Protein AF-A0A397C2B6-F1 (afdb_monomer_lite)

Structure (mmCIF, N/CA/C/O backbone):
data_AF-A0A397C2B6-F1
#
_entry.id   AF-A0A397C2B6-F1
#
loop_
_atom_site.group_PDB
_atom_site.id
_atom_site.type_symbol
_atom_site.label_atom_id
_atom_site.label_alt_id
_atom_site.label_comp_id
_atom_site.label_asym_id
_atom_site.label_entity_id
_atom_site.label_seq_id
_atom_site.pdbx_PDB_ins_code
_atom_site.Cartn_x
_atom_site.Cartn_y
_atom_site.Cartn_z
_atom_site.occupancy
_atom_site.B_iso_or_equiv
_atom_site.auth_seq_id
_atom_site.auth_comp_id
_atom_site.auth_asym_id
_atom_site.auth_atom_id
_atom_site.pdbx_PDB_model_num
ATOM 1 N N . MET A 1 1 ? -4.347 -9.755 31.801 1.00 43.16 1 MET A N 1
ATOM 2 C CA . MET A 1 1 ? -4.028 -8.555 30.999 1.00 43.16 1 MET A CA 1
ATOM 3 C C . MET A 1 1 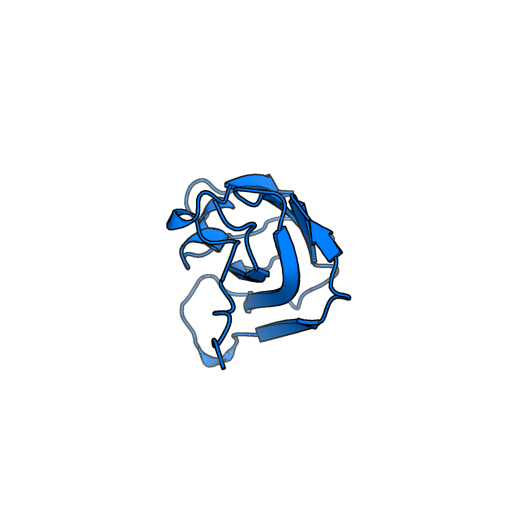? -4.106 -8.987 29.543 1.00 43.16 1 MET A C 1
ATOM 5 O O . MET A 1 1 ? -3.266 -9.763 29.107 1.00 43.16 1 MET A O 1
ATOM 9 N N . GLU A 1 2 ? -5.191 -8.651 28.852 1.00 45.06 2 GLU A N 1
ATOM 10 C CA . GLU A 1 2 ? -5.467 -9.168 27.508 1.00 45.06 2 GLU A CA 1
ATOM 11 C C . GLU A 1 2 ? -4.557 -8.478 26.487 1.00 45.06 2 GLU A C 1
ATOM 13 O O . GLU A 1 2 ? -4.577 -7.253 26.348 1.00 45.06 2 GLU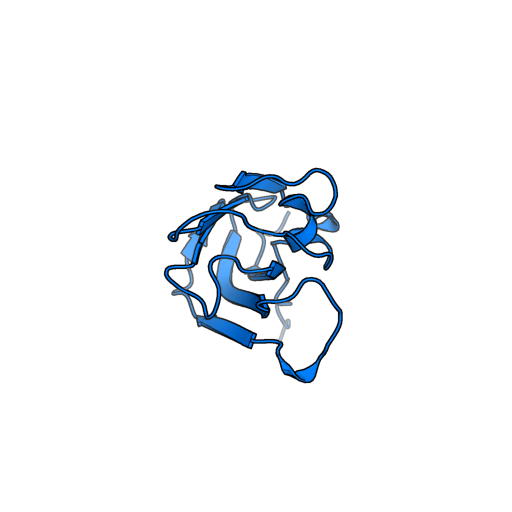 A O 1
ATOM 18 N N . ARG A 1 3 ? -3.696 -9.251 25.816 1.00 52.25 3 ARG A N 1
ATOM 19 C CA . ARG A 1 3 ? -2.851 -8.739 24.734 1.00 52.25 3 ARG A CA 1
ATOM 20 C C . ARG A 1 3 ? -3.755 -8.480 23.536 1.00 52.25 3 ARG A C 1
ATOM 22 O O . ARG A 1 3 ? -4.139 -9.418 22.850 1.00 52.25 3 ARG A O 1
ATOM 29 N N . THR A 1 4 ? -4.108 -7.221 23.282 1.00 58.06 4 THR A N 1
ATOM 30 C CA . THR A 1 4 ? -4.772 -6.877 22.022 1.00 58.06 4 THR A CA 1
ATOM 31 C C . THR A 1 4 ? -3.805 -7.158 20.875 1.00 58.06 4 THR A C 1
ATOM 33 O O . THR A 1 4 ? -2.755 -6.518 20.800 1.00 58.06 4 THR A O 1
ATOM 36 N N . LEU A 1 5 ? -4.141 -8.118 20.014 1.00 68.88 5 LEU A N 1
ATOM 37 C CA . LEU A 1 5 ? -3.344 -8.456 18.838 1.00 68.88 5 LEU A CA 1
ATOM 38 C C . LEU A 1 5 ? -3.385 -7.283 17.849 1.00 68.88 5 LEU A C 1
ATOM 40 O O . LEU A 1 5 ? -4.453 -6.753 17.552 1.00 68.88 5 LEU A O 1
ATOM 44 N N . VAL A 1 6 ? -2.211 -6.849 17.395 1.00 79.94 6 VAL A N 1
ATOM 45 C CA . VAL A 1 6 ? -2.071 -5.923 16.267 1.00 79.94 6 VAL A CA 1
ATOM 46 C C . VAL A 1 6 ? -2.174 -6.760 14.998 1.00 79.94 6 VAL A C 1
ATOM 48 O O . VAL A 1 6 ? -1.482 -7.771 14.886 1.00 79.94 6 VAL A O 1
ATOM 51 N N . MET A 1 7 ? -3.057 -6.360 14.088 1.00 91.44 7 MET A N 1
ATOM 52 C CA . MET A 1 7 ? -3.361 -7.080 12.848 1.00 91.44 7 MET A CA 1
ATOM 53 C C . MET A 1 7 ? -2.832 -6.304 11.645 1.00 91.44 7 MET A C 1
ATOM 55 O O . MET A 1 7 ? -2.741 -5.077 11.714 1.00 91.44 7 MET A O 1
ATOM 59 N N . ASP A 1 8 ? -2.517 -7.009 10.559 1.00 95.44 8 ASP A N 1
ATOM 60 C CA . ASP A 1 8 ? -2.309 -6.391 9.250 1.00 95.44 8 ASP A CA 1
ATOM 61 C C . ASP A 1 8 ? -3.653 -6.290 8.526 1.00 95.44 8 ASP A C 1
ATOM 63 O O . ASP A 1 8 ? -4.197 -7.281 8.054 1.00 95.44 8 ASP A O 1
ATOM 67 N N . LEU A 1 9 ? -4.202 -5.083 8.489 1.00 96.19 9 LEU A N 1
ATOM 68 C CA . LEU A 1 9 ? -5.542 -4.791 7.990 1.00 96.19 9 LEU A CA 1
ATOM 69 C C . LEU A 1 9 ? -5.596 -4.651 6.464 1.00 96.19 9 LEU A C 1
ATOM 71 O O . LEU A 1 9 ? -6.685 -4.497 5.917 1.00 96.19 9 LEU A O 1
ATOM 75 N N . ALA A 1 10 ? -4.441 -4.648 5.790 1.00 97.19 10 ALA A N 1
ATOM 76 C CA . ALA A 1 10 ? -4.341 -4.512 4.339 1.00 97.19 10 ALA A CA 1
ATOM 77 C C . ALA A 1 10 ? -4.346 -5.858 3.600 1.00 97.19 10 ALA A C 1
ATOM 79 O O . ALA A 1 10 ? -4.249 -5.867 2.379 1.00 97.19 10 ALA A O 1
ATOM 80 N N . LEU A 1 11 ? -4.459 -6.982 4.312 1.00 96.44 11 LEU A N 1
ATOM 81 C CA . LEU A 1 11 ? -4.512 -8.296 3.683 1.00 96.44 11 LEU A CA 1
ATOM 82 C C . LEU A 1 11 ? -5.853 -8.524 2.972 1.00 96.44 11 LEU A C 1
ATOM 84 O O . LEU A 1 11 ? -6.921 -8.181 3.489 1.00 96.44 11 LEU A O 1
ATOM 88 N N . ASP A 1 12 ? -5.803 -9.171 1.813 1.00 95.50 12 ASP A N 1
ATOM 89 C CA . ASP A 1 12 ? -6.990 -9.571 1.052 1.00 95.50 12 ASP A CA 1
ATOM 90 C C . ASP A 1 12 ? -7.884 -10.545 1.844 1.00 95.50 12 ASP A C 1
ATOM 92 O O . ASP A 1 12 ? -9.108 -10.402 1.848 1.00 95.50 12 ASP A O 1
ATOM 96 N N . VAL A 1 13 ? -7.279 -11.463 2.607 1.00 94.12 13 VAL A N 1
ATOM 97 C CA . VAL A 1 13 ? -7.967 -12.408 3.503 1.00 94.12 13 VAL A CA 1
ATOM 98 C C . VAL A 1 13 ? -8.727 -11.717 4.636 1.00 94.12 13 VAL A C 1
ATOM 100 O O . VAL A 1 13 ? -9.706 -12.270 5.138 1.00 94.12 13 VAL A O 1
ATOM 103 N N . GLU A 1 14 ? -8.325 -10.500 5.013 1.00 93.88 14 GLU A N 1
ATOM 104 C CA . GLU A 1 14 ? -9.062 -9.671 5.975 1.00 93.88 14 GLU A CA 1
ATOM 105 C C . GLU A 1 14 ? -10.211 -8.899 5.306 1.00 93.88 14 GLU A C 1
ATOM 107 O O . GLU A 1 14 ? -11.059 -8.336 5.997 1.00 93.88 14 GLU A O 1
ATOM 112 N N . GLY A 1 15 ? -10.279 -8.904 3.970 1.00 95.56 15 GLY A N 1
ATOM 113 C CA . GLY A 1 15 ? -11.286 -8.224 3.156 1.00 95.56 15 GLY A CA 1
ATOM 114 C C . GLY A 1 15 ? -10.839 -6.869 2.600 1.00 95.56 15 GLY A C 1
ATOM 115 O O . GLY A 1 15 ? -11.690 -6.099 2.144 1.00 95.56 15 GLY A O 1
ATOM 116 N N . ALA A 1 16 ? -9.542 -6.550 2.656 1.00 97.62 16 ALA A N 1
ATOM 117 C CA . ALA A 1 16 ? -9.002 -5.334 2.057 1.00 97.62 16 ALA A CA 1
ATOM 118 C C . ALA A 1 16 ? -9.020 -5.394 0.522 1.00 97.62 16 ALA A C 1
ATOM 120 O O . ALA A 1 16 ? -8.972 -6.466 -0.078 1.00 97.62 16 ALA A O 1
ATOM 121 N N . GLN A 1 17 ? -9.098 -4.230 -0.126 1.00 98.12 17 GLN A N 1
ATOM 122 C CA . GLN A 1 17 ? -9.179 -4.119 -1.586 1.00 98.12 17 GLN A CA 1
ATOM 123 C C . GLN A 1 17 ? -8.395 -2.911 -2.092 1.00 98.12 17 GLN A C 1
ATOM 125 O O . GLN A 1 17 ? -8.397 -1.851 -1.467 1.00 98.12 17 GLN A O 1
ATOM 130 N N . VAL A 1 18 ? -7.780 -3.024 -3.270 1.00 98.19 18 VAL A N 1
ATOM 131 C CA . VAL A 1 18 ? -7.242 -1.854 -3.975 1.00 98.19 18 VAL A CA 1
ATOM 132 C C . VAL A 1 18 ? -8.364 -1.205 -4.776 1.00 98.19 18 VAL A C 1
ATOM 134 O O . VAL A 1 18 ? -8.942 -1.828 -5.661 1.00 98.19 18 VAL A O 1
ATOM 137 N N . THR A 1 19 ? -8.668 0.055 -4.470 1.00 97.88 19 THR A N 1
ATOM 138 C CA . THR A 1 19 ? -9.773 0.801 -5.108 1.00 97.88 19 THR A CA 1
ATOM 139 C C . THR A 1 19 ? -9.303 1.762 -6.190 1.00 97.88 19 THR A C 1
ATOM 141 O O . THR A 1 19 ? -10.078 2.143 -7.063 1.00 97.88 19 THR A O 1
ATOM 144 N N . SER A 1 20 ? -8.032 2.160 -6.149 1.00 97.38 20 SER A N 1
ATOM 145 C CA . SER A 1 20 ? -7.418 3.028 -7.146 1.00 97.38 20 SER A CA 1
ATOM 146 C C . SER A 1 20 ? -5.913 2.811 -7.161 1.00 97.38 20 SER A C 1
ATOM 148 O O . SER A 1 20 ? -5.298 2.659 -6.106 1.00 97.38 20 SER A O 1
ATOM 150 N N . ALA A 1 21 ? -5.317 2.870 -8.347 1.00 97.06 21 ALA A N 1
ATOM 151 C CA . ALA A 1 21 ? -3.877 2.913 -8.544 1.00 97.06 21 ALA A CA 1
ATOM 152 C C . ALA A 1 21 ? -3.559 3.752 -9.787 1.00 97.06 21 ALA A C 1
ATOM 154 O O . ALA A 1 21 ? -4.341 3.775 -10.737 1.00 97.06 21 ALA A O 1
ATOM 155 N N . THR A 1 22 ? -2.420 4.437 -9.795 1.00 95.12 22 THR A N 1
ATOM 156 C CA . THR A 1 22 ? -1.970 5.255 -10.938 1.00 95.12 22 THR A CA 1
ATOM 157 C C . THR A 1 22 ? -1.446 4.430 -12.112 1.00 95.12 22 THR A C 1
ATOM 159 O O . THR A 1 22 ? -1.266 4.967 -13.201 1.00 95.12 22 THR A O 1
ATOM 162 N N . SER A 1 23 ? -1.217 3.132 -11.905 1.00 93.19 23 SER A N 1
ATOM 163 C CA . SER A 1 23 ? -0.685 2.203 -12.899 1.00 93.19 23 SER A CA 1
ATOM 164 C C . SER A 1 23 ? -1.379 0.849 -12.798 1.00 93.19 23 SER A C 1
ATOM 166 O O . SER A 1 23 ? -1.715 0.407 -11.699 1.00 93.19 23 SER A O 1
ATOM 168 N N . PHE A 1 24 ? -1.541 0.167 -13.931 1.00 93.69 24 PHE A N 1
ATOM 169 C CA . PHE A 1 24 ? -2.108 -1.175 -14.005 1.00 93.69 24 PHE A CA 1
ATOM 170 C C . PHE A 1 24 ? -1.395 -1.998 -15.086 1.00 93.69 24 PHE A C 1
ATOM 172 O O . PHE A 1 24 ? -1.557 -1.736 -16.277 1.00 93.69 24 PHE A O 1
ATOM 179 N N . ASP A 1 25 ? -0.646 -3.016 -14.665 1.00 91.69 25 ASP A N 1
ATOM 180 C CA . ASP A 1 25 ? -0.139 -4.079 -15.535 1.00 91.69 25 ASP A CA 1
ATOM 181 C C . ASP A 1 25 ? -0.916 -5.370 -15.214 1.00 91.69 25 ASP A C 1
ATOM 183 O O . ASP A 1 25 ? -0.897 -5.799 -14.062 1.00 91.69 25 ASP A O 1
ATOM 187 N N . PRO A 1 26 ? -1.589 -6.025 -16.179 1.00 92.62 26 PRO A N 1
ATOM 188 C CA . PRO A 1 26 ? -2.302 -7.282 -15.933 1.00 92.62 26 PRO A CA 1
ATOM 189 C C . PRO A 1 26 ? -1.436 -8.426 -15.379 1.00 92.62 26 PRO A C 1
ATOM 191 O O . PRO A 1 26 ? -1.977 -9.342 -14.764 1.00 92.62 26 PRO A O 1
ATOM 194 N N . LYS A 1 27 ? -0.117 -8.414 -15.616 1.00 92.25 27 LYS A N 1
ATOM 195 C CA . LYS A 1 27 ? 0.827 -9.414 -15.083 1.00 92.25 27 LYS A CA 1
ATOM 196 C C . LYS A 1 27 ? 1.267 -9.099 -13.655 1.00 92.25 27 LYS A C 1
ATOM 198 O O . LYS A 1 27 ? 1.578 -10.017 -12.905 1.00 92.25 27 LYS A O 1
ATOM 203 N N . PHE A 1 28 ? 1.288 -7.817 -13.299 1.00 93.50 28 PHE A N 1
ATOM 204 C CA . PHE A 1 28 ? 1.711 -7.310 -11.994 1.00 93.50 28 PHE A CA 1
ATOM 205 C C . PHE A 1 28 ? 0.685 -6.294 -11.463 1.00 93.50 28 PHE A C 1
ATOM 207 O O . PHE A 1 28 ? 1.017 -5.112 -11.319 1.00 93.50 28 PHE A O 1
ATOM 214 N N . PRO A 1 29 ? -0.584 -6.698 -11.249 1.00 96.00 29 PRO A N 1
ATOM 215 C CA . PRO A 1 29 ? -1.661 -5.761 -10.955 1.00 96.00 29 PRO A CA 1
ATOM 216 C C . PRO A 1 29 ? -1.532 -5.149 -9.551 1.00 96.00 29 PRO A C 1
ATOM 218 O O . PRO A 1 29 ? -0.931 -5.749 -8.664 1.00 96.00 29 PRO A O 1
ATOM 221 N N . PRO A 1 30 ? -2.153 -3.982 -9.299 1.00 97.00 30 PRO A N 1
ATOM 222 C CA . PRO A 1 30 ? -2.123 -3.319 -7.994 1.00 97.00 30 PRO A CA 1
ATOM 223 C C . PRO A 1 30 ? -2.577 -4.181 -6.817 1.00 97.00 30 PRO A C 1
ATOM 225 O O . PRO A 1 30 ? -2.062 -4.015 -5.718 1.00 97.00 30 PRO A O 1
ATOM 228 N N . SER A 1 31 ? -3.524 -5.100 -7.031 1.00 97.00 31 SER A N 1
ATOM 229 C CA . SER A 1 31 ? -4.045 -5.996 -5.988 1.00 97.00 31 SER A CA 1
ATOM 230 C C . SER A 1 31 ? -2.972 -6.873 -5.343 1.00 97.00 31 SER A C 1
ATOM 232 O O . SER A 1 31 ? -3.145 -7.271 -4.198 1.00 97.00 31 SER A O 1
ATOM 234 N N . ASN A 1 32 ? -1.857 -7.109 -6.036 1.00 96.31 32 ASN A N 1
ATOM 235 C CA . ASN A 1 32 ? -0.749 -7.934 -5.559 1.00 96.31 32 ASN A CA 1
ATOM 236 C C . ASN A 1 32 ? -0.105 -7.409 -4.260 1.00 96.31 32 ASN A C 1
ATOM 238 O O . ASN A 1 32 ? 0.483 -8.164 -3.491 1.00 96.31 32 ASN A O 1
ATOM 242 N N . VAL A 1 33 ? -0.240 -6.111 -3.960 1.00 96.50 33 VAL A N 1
ATOM 243 C CA . VAL A 1 33 ? 0.318 -5.544 -2.720 1.00 96.50 33 VAL A CA 1
ATOM 244 C C . VAL A 1 33 ? -0.360 -6.070 -1.445 1.00 96.50 33 VAL A C 1
ATOM 246 O O . VAL A 1 33 ? 0.172 -5.831 -0.357 1.00 96.50 33 VAL A O 1
ATOM 249 N N . LEU A 1 34 ? -1.534 -6.707 -1.569 1.00 96.81 34 LEU A N 1
ATOM 250 C CA . LEU A 1 34 ? -2.363 -7.182 -0.453 1.00 96.81 34 LEU A CA 1
ATOM 251 C C . LEU A 1 34 ? -1.987 -8.601 0.006 1.00 96.81 34 LEU A C 1
ATOM 253 O O . LEU A 1 34 ? -2.207 -8.940 1.165 1.00 96.81 34 LEU A O 1
ATOM 257 N N . ASP A 1 35 ? -1.420 -9.422 -0.876 1.00 88.75 35 ASP A N 1
ATOM 258 C CA . ASP A 1 35 ? -1.143 -10.849 -0.653 1.00 88.75 35 ASP A CA 1
ATOM 259 C C . ASP A 1 35 ? 0.347 -11.214 -0.809 1.00 88.75 35 ASP A C 1
ATOM 261 O O . ASP A 1 35 ? 0.739 -12.362 -0.598 1.00 88.75 35 ASP A O 1
ATOM 265 N N . GLY A 1 36 ? 1.203 -10.220 -1.075 1.00 76.81 36 GLY A N 1
ATOM 266 C CA . GLY A 1 36 ? 2.661 -10.368 -1.095 1.00 76.81 36 GLY A CA 1
ATOM 267 C C . GLY A 1 36 ? 3.254 -10.661 -2.472 1.00 76.81 36 GLY A C 1
ATOM 268 O O . GLY A 1 36 ? 4.425 -11.031 -2.549 1.00 76.81 36 GLY A O 1
ATOM 269 N N . TYR A 1 37 ? 2.478 -10.493 -3.546 1.00 87.75 37 TYR A N 1
ATOM 270 C CA . TYR A 1 37 ? 3.001 -10.471 -4.910 1.00 87.75 37 TYR A CA 1
ATOM 271 C C . TYR A 1 37 ? 3.389 -9.043 -5.334 1.00 87.75 37 TYR A C 1
ATOM 273 O O . TYR A 1 37 ? 3.137 -8.047 -4.660 1.00 87.75 37 TYR A O 1
ATOM 281 N N . VAL A 1 38 ? 3.985 -8.908 -6.518 1.00 91.69 38 VAL A N 1
ATOM 282 C CA . VAL A 1 38 ? 4.493 -7.618 -7.000 1.00 91.69 38 VAL A CA 1
ATOM 283 C C . VAL A 1 38 ? 3.437 -6.828 -7.774 1.00 91.69 38 VAL A C 1
ATOM 285 O O . VAL A 1 38 ? 2.932 -7.306 -8.788 1.00 91.69 38 VAL A O 1
ATOM 288 N N . TRP A 1 39 ? 3.175 -5.584 -7.366 1.00 94.38 39 TRP A N 1
ATOM 289 C CA . TRP A 1 39 ? 2.620 -4.545 -8.241 1.00 94.38 39 TRP A CA 1
ATOM 290 C C . TRP A 1 39 ? 3.758 -3.795 -8.936 1.00 94.38 39 TRP A C 1
ATOM 292 O O . TRP A 1 39 ? 4.642 -3.254 -8.268 1.00 94.38 39 TRP A O 1
ATOM 302 N N . ALA A 1 40 ? 3.728 -3.717 -10.267 1.00 93.31 40 ALA A N 1
ATOM 303 C CA . ALA A 1 40 ? 4.663 -2.899 -11.036 1.00 93.31 40 ALA A CA 1
ATOM 304 C C . ALA A 1 40 ? 4.010 -1.575 -11.457 1.00 93.31 40 ALA A C 1
ATOM 306 O O . ALA A 1 40 ? 2.945 -1.537 -12.084 1.00 93.31 40 ALA A O 1
ATOM 307 N N . THR A 1 41 ? 4.662 -0.467 -11.116 1.00 91.88 41 THR A N 1
ATOM 308 C CA . THR A 1 41 ? 4.265 0.857 -11.608 1.00 91.88 41 THR A CA 1
ATOM 309 C C . THR A 1 41 ? 4.831 1.109 -13.007 1.00 91.88 41 THR A C 1
ATOM 311 O O . THR A 1 41 ? 5.821 0.500 -13.409 1.00 91.88 41 THR A O 1
ATOM 314 N N . CYS A 1 42 ? 4.226 2.032 -13.750 1.00 84.06 42 CYS A N 1
ATOM 315 C CA . CYS A 1 42 ? 4.804 2.596 -14.964 1.00 84.06 42 CYS A CA 1
ATOM 316 C C . CYS A 1 42 ? 4.583 4.116 -15.005 1.00 84.06 42 CYS A C 1
ATOM 318 O O . CYS A 1 42 ? 3.534 4.607 -14.578 1.00 84.06 42 CYS A O 1
ATOM 320 N N . GLY A 1 43 ? 5.543 4.856 -15.566 1.00 74.25 43 GLY A N 1
ATOM 321 C CA . GLY A 1 43 ? 5.443 6.302 -15.786 1.00 74.25 43 GLY A CA 1
ATOM 322 C C . GLY A 1 43 ? 6.036 7.169 -14.669 1.00 74.25 43 GLY A C 1
ATOM 323 O O . GLY A 1 43 ? 6.511 6.679 -13.653 1.00 74.25 43 GLY A O 1
ATOM 324 N N . LEU A 1 44 ? 5.997 8.490 -14.865 1.00 81.88 44 LEU A N 1
ATOM 325 C CA . LEU A 1 44 ? 6.614 9.475 -13.969 1.00 81.88 44 LEU A CA 1
ATOM 326 C C . LEU A 1 44 ? 5.928 9.540 -12.592 1.00 81.88 44 LEU A C 1
ATOM 328 O O . LEU A 1 44 ? 4.717 9.367 -12.479 1.00 81.88 44 LEU A O 1
ATOM 332 N N . TYR A 1 45 ? 6.703 9.845 -11.549 1.00 91.06 45 TYR A N 1
ATOM 333 C CA . TYR A 1 45 ? 6.188 10.117 -10.204 1.00 91.06 45 TYR A CA 1
ATOM 334 C C . TYR A 1 45 ? 5.314 11.390 -10.162 1.00 91.06 45 TYR A C 1
ATOM 336 O O . TYR A 1 45 ? 5.546 12.317 -10.943 1.00 91.06 45 TYR A O 1
ATOM 344 N N . PRO A 1 46 ? 4.358 11.495 -9.217 1.00 94.44 46 PRO A N 1
ATOM 345 C CA . PRO A 1 46 ? 4.070 10.545 -8.141 1.00 94.44 46 PRO A CA 1
ATOM 346 C C . PRO A 1 46 ? 3.249 9.333 -8.594 1.00 94.44 46 PRO A C 1
ATOM 348 O O . PRO A 1 46 ? 2.337 9.456 -9.405 1.00 94.44 46 PRO A O 1
ATOM 351 N N . GLN A 1 47 ? 3.532 8.178 -7.992 1.00 94.00 47 GLN A N 1
ATOM 352 C CA . GLN A 1 47 ? 2.699 6.979 -8.114 1.00 94.00 47 GLN A CA 1
ATOM 353 C C . GLN A 1 47 ? 1.839 6.842 -6.853 1.00 94.00 47 GLN A C 1
ATOM 355 O O . GLN A 1 47 ? 2.343 6.996 -5.738 1.00 94.00 47 GLN A O 1
ATOM 360 N N . GLU A 1 48 ? 0.541 6.587 -7.008 1.00 96.12 48 GLU A N 1
ATOM 361 C CA . GLU A 1 48 ? -0.415 6.493 -5.899 1.00 96.12 48 GLU A CA 1
ATOM 362 C C . GLU A 1 48 ? -1.190 5.177 -5.942 1.00 96.12 48 GLU A C 1
ATOM 364 O O . GLU A 1 48 ? -1.558 4.689 -7.011 1.00 96.12 48 GLU A O 1
ATOM 369 N N . ILE A 1 49 ? -1.487 4.640 -4.761 1.00 97.56 49 ILE A N 1
ATOM 370 C CA . ILE A 1 49 ? -2.374 3.492 -4.566 1.00 97.56 49 ILE A CA 1
ATOM 371 C C . ILE A 1 49 ? -3.253 3.719 -3.339 1.00 97.56 49 ILE A C 1
ATOM 373 O O . ILE A 1 49 ? -2.795 4.242 -2.319 1.00 97.56 49 ILE A O 1
ATOM 377 N N . ILE A 1 50 ? -4.529 3.353 -3.450 1.00 98.44 50 ILE A N 1
ATOM 378 C CA . ILE A 1 50 ? -5.516 3.457 -2.375 1.00 98.44 50 ILE A CA 1
ATOM 379 C C . ILE A 1 50 ? -5.966 2.052 -1.985 1.00 98.44 50 ILE A C 1
ATOM 381 O O . ILE A 1 50 ? -6.615 1.356 -2.770 1.00 98.44 50 ILE A O 1
ATOM 385 N N . VAL A 1 51 ? -5.655 1.674 -0.746 1.00 98.31 51 VAL A N 1
ATOM 386 C CA . VAL A 1 51 ? -6.124 0.442 -0.108 1.00 98.31 51 VAL A CA 1
ATOM 387 C C . VAL A 1 51 ? -7.344 0.774 0.743 1.00 98.31 51 VAL A C 1
ATOM 389 O O . VAL A 1 51 ? -7.263 1.577 1.672 1.00 98.31 51 VAL A O 1
ATOM 392 N N . GLN A 1 52 ? -8.478 0.163 0.424 1.00 98.44 52 GLN A N 1
ATOM 393 C CA . GLN A 1 52 ? -9.657 0.124 1.276 1.00 98.44 52 GLN A CA 1
ATOM 394 C C . GLN A 1 52 ? -9.502 -1.014 2.286 1.00 98.44 52 GLN A C 1
ATOM 396 O O . GLN A 1 52 ? -9.262 -2.155 1.898 1.00 98.44 52 GLN A O 1
ATOM 401 N N . LEU A 1 53 ? -9.672 -0.710 3.570 1.00 97.12 53 LEU A N 1
ATOM 402 C CA . LEU A 1 53 ? -9.742 -1.705 4.639 1.00 97.12 53 LEU A CA 1
ATOM 403 C C . LEU A 1 53 ? -11.151 -2.308 4.692 1.00 97.12 53 LEU A C 1
ATOM 405 O O . LEU A 1 53 ? -12.134 -1.641 4.361 1.00 97.12 53 LEU A O 1
ATOM 409 N N . ALA A 1 54 ? -11.267 -3.544 5.175 1.00 95.94 54 ALA A N 1
ATOM 410 C CA . ALA A 1 54 ? -12.557 -4.233 5.272 1.00 95.94 54 ALA A CA 1
ATOM 411 C C . ALA A 1 54 ? -13.580 -3.493 6.149 1.00 95.94 54 ALA A C 1
ATOM 413 O O . ALA A 1 54 ? -14.779 -3.489 5.871 1.00 95.94 54 ALA A O 1
ATOM 414 N N . THR A 1 55 ? -13.098 -2.841 7.207 1.00 94.44 55 THR A N 1
ATOM 415 C CA . THR A 1 55 ? -13.889 -2.001 8.109 1.00 94.44 55 THR A CA 1
ATOM 416 C C . THR A 1 55 ? -13.069 -0.800 8.554 1.00 94.44 55 THR A C 1
ATOM 418 O O . THR A 1 55 ? -11.845 -0.895 8.670 1.00 94.44 55 THR A O 1
ATOM 421 N N . THR A 1 56 ? -13.738 0.306 8.888 1.00 95.50 56 THR A N 1
ATOM 422 C CA . THR A 1 56 ? -13.103 1.442 9.570 1.00 95.50 56 THR A CA 1
ATOM 423 C C . THR A 1 56 ? -12.390 0.956 10.824 1.00 95.50 56 THR A C 1
ATOM 425 O O . THR A 1 56 ? -13.027 0.365 11.689 1.00 95.50 56 THR A O 1
ATOM 428 N N . SER A 1 57 ? -11.081 1.167 10.905 1.00 94.56 57 SER A N 1
ATOM 429 C CA . SER A 1 57 ? -10.220 0.572 11.927 1.00 94.56 57 SER A CA 1
ATOM 430 C C . SER A 1 57 ? -9.253 1.602 12.488 1.00 94.56 57 SER A C 1
ATOM 432 O O . SER A 1 57 ? -8.846 2.516 11.774 1.00 94.56 57 SER A O 1
ATOM 434 N N . VAL A 1 58 ? -8.820 1.414 13.736 1.00 94.44 58 VAL A N 1
ATOM 435 C CA . VAL A 1 58 ? -7.774 2.257 14.327 1.00 94.44 58 VAL A CA 1
ATOM 436 C C . VAL A 1 58 ? -6.425 1.784 13.799 1.00 94.44 58 VAL A C 1
ATOM 438 O O . VAL A 1 58 ? -5.961 0.703 14.176 1.00 94.44 58 VAL A O 1
ATOM 441 N N . ILE A 1 59 ? -5.772 2.583 12.963 1.00 95.25 59 ILE A N 1
ATOM 442 C CA . ILE A 1 59 ? -4.452 2.259 12.408 1.00 95.25 59 ILE A CA 1
ATOM 443 C C . ILE A 1 59 ? -3.334 2.889 13.240 1.00 95.25 59 ILE A C 1
ATOM 445 O O . ILE A 1 59 ? -3.550 3.837 13.989 1.00 95.25 59 ILE A O 1
ATOM 449 N N . SER A 1 60 ? -2.130 2.332 13.166 1.00 94.88 60 SER A N 1
ATOM 450 C CA . SER A 1 60 ? -0.982 2.806 13.957 1.00 94.88 60 SER A CA 1
ATOM 451 C C . SER A 1 60 ? 0.335 2.829 13.194 1.00 94.88 60 SER A C 1
ATOM 453 O O . SER A 1 60 ? 1.255 3.557 13.574 1.00 94.88 60 SER A O 1
ATOM 455 N N . LYS A 1 61 ? 0.446 2.053 12.114 1.00 95.75 61 LYS A N 1
ATOM 456 C CA . LYS A 1 61 ? 1.646 2.018 11.286 1.00 95.75 61 LYS A CA 1
ATOM 457 C C . LYS A 1 61 ? 1.308 1.544 9.882 1.00 95.75 61 LYS A C 1
ATOM 459 O O . LYS A 1 61 ? 0.515 0.622 9.721 1.00 95.75 61 LYS A O 1
ATOM 464 N N . VAL A 1 62 ? 1.956 2.141 8.893 1.00 96.81 62 VAL A N 1
ATOM 465 C CA . VAL A 1 62 ? 1.955 1.670 7.508 1.00 96.81 62 VAL A CA 1
ATOM 466 C C . VAL A 1 62 ? 3.374 1.241 7.156 1.00 96.81 62 VAL A C 1
ATOM 468 O O . VAL A 1 62 ? 4.333 1.929 7.516 1.00 96.81 62 VAL A O 1
ATOM 471 N N . LYS A 1 63 ? 3.522 0.093 6.493 1.00 96.50 63 LYS A N 1
ATOM 472 C CA . LYS A 1 63 ? 4.807 -0.368 5.960 1.00 96.50 63 LYS A CA 1
ATOM 473 C C . LYS A 1 63 ? 4.703 -0.667 4.479 1.00 96.50 63 LYS A C 1
ATOM 475 O O . LYS A 1 63 ? 3.699 -1.221 4.034 1.00 96.50 63 LYS A O 1
ATOM 480 N N . THR A 1 64 ? 5.759 -0.354 3.749 1.00 95.50 64 THR A N 1
ATOM 481 C CA . THR A 1 64 ? 5.880 -0.647 2.323 1.00 95.50 64 THR A CA 1
ATOM 482 C C . THR A 1 64 ? 7.173 -1.400 2.059 1.00 95.50 64 THR A C 1
ATOM 484 O O . THR A 1 64 ? 8.188 -1.158 2.710 1.00 95.50 64 THR A O 1
ATOM 487 N N . TRP A 1 65 ? 7.116 -2.323 1.104 1.00 94.25 65 TRP A N 1
ATOM 488 C CA . TRP A 1 65 ? 8.266 -3.061 0.590 1.00 94.25 65 TRP A CA 1
ATOM 489 C C . TRP A 1 65 ? 8.398 -2.734 -0.888 1.00 94.25 65 TRP A C 1
ATOM 491 O O . TRP A 1 65 ? 7.492 -3.048 -1.665 1.00 94.25 65 TRP A O 1
ATOM 501 N N . THR A 1 66 ? 9.483 -2.070 -1.272 1.00 92.25 66 THR A N 1
ATOM 502 C CA . THR A 1 66 ? 9.678 -1.572 -2.634 1.00 92.25 66 THR A CA 1
ATOM 503 C C . THR A 1 66 ? 11.041 -1.944 -3.195 1.00 92.25 66 THR A C 1
ATOM 505 O O . THR A 1 66 ? 12.031 -2.022 -2.471 1.00 92.25 66 THR A O 1
ATOM 508 N N . THR A 1 67 ? 11.097 -2.144 -4.508 1.00 90.75 67 THR A N 1
ATOM 509 C CA . THR A 1 67 ? 12.348 -2.279 -5.266 1.00 90.75 67 THR A CA 1
ATOM 510 C C . THR A 1 67 ? 12.260 -1.475 -6.562 1.00 90.75 67 THR A C 1
ATOM 512 O O . THR A 1 67 ? 11.205 -0.953 -6.927 1.00 90.75 67 THR A O 1
ATOM 515 N N . ASN A 1 68 ? 13.376 -1.371 -7.275 1.00 85.12 68 ASN A N 1
ATOM 516 C CA . ASN A 1 68 ? 13.465 -0.799 -8.619 1.00 85.12 68 ASN A CA 1
ATOM 517 C C . ASN A 1 68 ? 13.676 -1.877 -9.706 1.00 85.12 68 ASN A C 1
ATOM 519 O O . ASN A 1 68 ? 14.139 -1.557 -10.801 1.00 85.12 68 ASN A O 1
ATOM 523 N N . ASP A 1 69 ? 13.360 -3.135 -9.381 1.00 82.31 69 ASP A N 1
ATOM 524 C CA . ASP A 1 69 ? 13.455 -4.327 -10.229 1.00 82.31 69 ASP A CA 1
ATOM 525 C C . ASP A 1 69 ? 12.184 -5.182 -10.050 1.00 82.31 69 ASP A C 1
ATOM 527 O O . ASP A 1 69 ? 11.458 -5.043 -9.066 1.00 82.31 69 ASP A O 1
ATOM 531 N N . ILE A 1 70 ? 11.883 -6.040 -11.017 1.00 74.00 70 ILE A N 1
ATOM 532 C CA . ILE A 1 70 ? 10.798 -7.029 -10.966 1.00 74.00 70 ILE A CA 1
ATOM 533 C C . ILE A 1 70 ? 11.340 -8.395 -10.500 1.00 74.00 70 ILE A C 1
ATOM 535 O O . ILE A 1 70 ? 10.571 -9.230 -10.031 1.00 74.00 70 ILE A O 1
ATOM 539 N N . GLY A 1 71 ? 12.656 -8.627 -10.595 1.00 68.75 71 GLY A N 1
ATOM 540 C CA . GLY A 1 71 ? 13.301 -9.835 -10.082 1.00 68.75 71 GLY A CA 1
ATOM 541 C C . GLY A 1 71 ? 13.399 -9.881 -8.551 1.00 68.75 71 GLY A C 1
ATOM 542 O O . GLY A 1 71 ? 13.621 -8.864 -7.896 1.00 68.75 71 GLY A O 1
ATOM 543 N N . GLU A 1 72 ? 13.293 -11.084 -7.983 1.00 56.59 72 GLU A N 1
ATOM 544 C CA . GLU A 1 72 ? 13.570 -11.371 -6.568 1.00 56.59 72 GLU A CA 1
ATOM 545 C C . GLU A 1 72 ? 15.085 -11.303 -6.297 1.00 56.59 72 GLU A C 1
ATOM 547 O O . GLU A 1 72 ? 15.770 -12.315 -6.178 1.00 56.59 72 GLU A O 1
ATOM 552 N N . ASN A 1 73 ? 15.645 -10.095 -6.253 1.00 59.72 73 ASN A N 1
ATOM 553 C CA . ASN A 1 73 ? 16.992 -9.868 -5.736 1.00 59.72 73 ASN A CA 1
ATOM 554 C C . ASN A 1 73 ? 16.883 -9.163 -4.380 1.00 59.72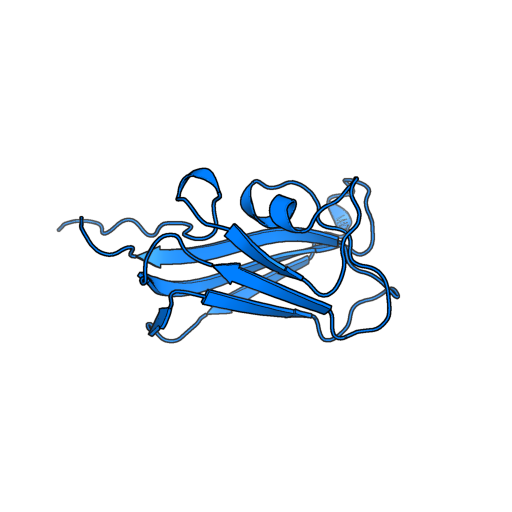 73 ASN A C 1
ATOM 556 O O . ASN A 1 73 ? 16.793 -7.935 -4.316 1.00 59.72 73 ASN A O 1
ATOM 560 N N . ASP A 1 74 ? 16.9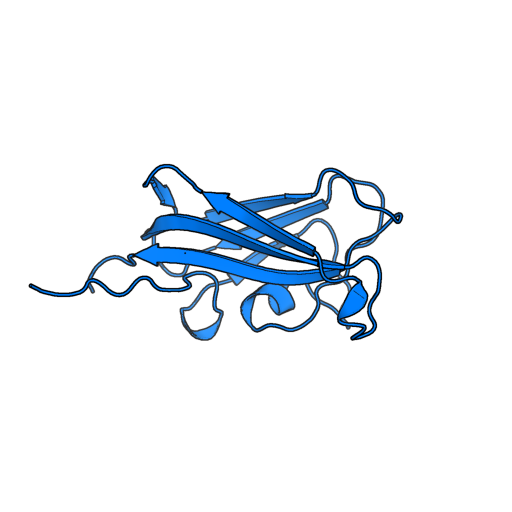35 -9.946 -3.297 1.00 60.41 74 ASP A N 1
ATOM 561 C CA . ASP A 1 74 ? 16.807 -9.490 -1.899 1.00 60.41 74 ASP A CA 1
ATOM 562 C C . ASP A 1 74 ? 17.705 -8.289 -1.540 1.00 60.41 74 ASP A C 1
ATOM 564 O O . ASP A 1 74 ? 17.385 -7.511 -0.643 1.00 60.41 74 ASP A O 1
ATOM 568 N N . GLY A 1 75 ? 18.822 -8.098 -2.252 1.00 64.00 75 GLY A N 1
ATOM 569 C CA . GLY A 1 75 ? 19.792 -7.032 -1.987 1.00 64.00 75 GLY A CA 1
ATOM 570 C C . GLY A 1 75 ? 19.283 -5.597 -2.180 1.00 64.00 75 GLY A C 1
ATOM 571 O O . GLY A 1 75 ? 19.892 -4.684 -1.627 1.00 64.00 75 GLY A O 1
ATOM 572 N N . ASN A 1 76 ? 18.185 -5.384 -2.918 1.00 77.62 76 ASN A N 1
ATOM 573 C CA . ASN A 1 76 ? 17.666 -4.043 -3.239 1.00 77.62 76 ASN A CA 1
ATOM 574 C C . ASN A 1 76 ? 16.321 -3.709 -2.565 1.00 77.62 76 ASN A C 1
ATOM 576 O O . ASN A 1 76 ? 15.727 -2.674 -2.874 1.00 77.62 76 ASN A O 1
ATOM 580 N N . LEU A 1 77 ? 15.819 -4.567 -1.670 1.00 87.75 77 LEU A N 1
ATOM 581 C CA . LEU A 1 77 ? 14.525 -4.372 -1.013 1.00 87.75 77 LEU A CA 1
ATOM 582 C C . LEU A 1 77 ? 14.574 -3.221 -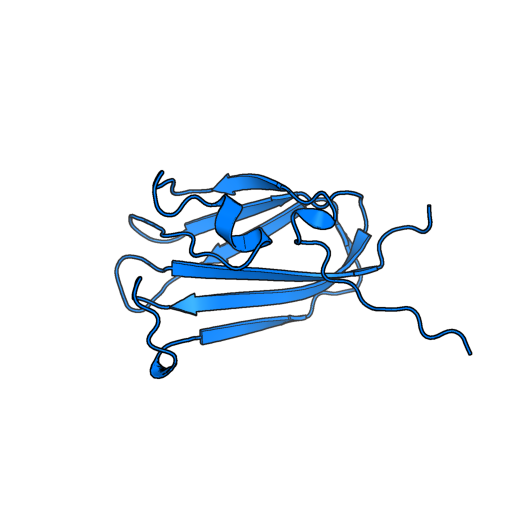0.004 1.00 87.75 77 LEU A C 1
ATOM 584 O O . LEU A 1 77 ? 15.194 -3.318 1.056 1.00 87.75 77 LEU A O 1
ATOM 588 N N . GLN A 1 78 ? 13.866 -2.137 -0.310 1.00 90.81 78 GLN A N 1
ATOM 589 C CA . GLN A 1 78 ? 13.653 -1.032 0.612 1.00 90.81 78 GLN A CA 1
ATOM 590 C C . GLN A 1 78 ? 12.382 -1.280 1.426 1.00 90.81 78 GLN A C 1
ATOM 592 O O . GLN A 1 78 ? 11.305 -1.498 0.875 1.00 90.81 78 GLN A O 1
ATOM 597 N N . ILE A 1 79 ? 12.505 -1.208 2.753 1.00 93.19 79 ILE A N 1
ATOM 598 C CA . ILE A 1 79 ? 11.367 -1.264 3.673 1.00 93.19 79 ILE A CA 1
ATOM 599 C C . ILE A 1 79 ? 11.212 0.103 4.318 1.00 93.19 79 ILE A C 1
ATOM 601 O O . ILE A 1 79 ? 12.088 0.537 5.069 1.00 93.19 79 ILE A O 1
ATOM 605 N N . GLU A 1 80 ? 10.089 0.764 4.068 1.00 94.31 80 GLU A N 1
ATOM 606 C CA . GLU A 1 80 ? 9.754 2.014 4.740 1.00 94.31 80 GLU A CA 1
ATOM 607 C C . GLU A 1 80 ? 8.638 1.781 5.754 1.00 94.31 80 GLU A C 1
ATOM 609 O O . GLU A 1 80 ? 7.697 1.025 5.524 1.00 94.31 80 GLU A O 1
ATOM 614 N N . THR A 1 81 ? 8.769 2.400 6.924 1.00 96.31 81 THR A N 1
ATOM 615 C CA . THR A 1 81 ? 7.786 2.314 8.002 1.00 96.31 81 THR A CA 1
ATOM 616 C C . THR A 1 81 ? 7.401 3.713 8.437 1.00 96.31 81 THR A C 1
ATOM 618 O O . THR A 1 81 ? 8.246 4.482 8.891 1.00 96.31 81 THR A O 1
ATOM 621 N N . GLN A 1 82 ? 6.111 4.010 8.370 1.00 94.50 82 GLN A N 1
ATOM 622 C CA . GLN A 1 82 ? 5.545 5.282 8.793 1.00 94.50 82 GLN A CA 1
ATOM 623 C C . GLN A 1 82 ? 4.604 5.016 9.965 1.00 94.50 82 GLN A C 1
ATOM 625 O O . GLN A 1 82 ? 3.589 4.329 9.833 1.00 94.50 82 GLN A O 1
ATOM 630 N N . ALA A 1 83 ? 4.971 5.516 11.145 1.00 94.44 83 ALA A N 1
ATOM 631 C CA . ALA A 1 83 ? 4.057 5.545 12.277 1.00 94.44 83 ALA A CA 1
ATOM 632 C C . ALA A 1 83 ? 2.980 6.599 12.010 1.00 94.44 83 ALA A C 1
ATOM 634 O O . ALA A 1 83 ? 3.287 7.697 11.547 1.00 94.44 83 ALA A O 1
ATOM 635 N N . VAL A 1 84 ? 1.735 6.270 12.328 1.00 90.06 84 VAL A N 1
ATOM 636 C CA . VAL A 1 84 ? 0.614 7.205 12.235 1.00 90.06 84 VAL A CA 1
ATOM 637 C C . VAL A 1 84 ? 0.037 7.427 13.624 1.00 90.06 84 VAL A C 1
ATOM 639 O O . VAL A 1 84 ? 0.061 6.529 14.476 1.00 90.06 84 VAL A O 1
ATOM 642 N N . THR A 1 85 ? -0.462 8.635 13.878 1.00 86.00 85 THR A N 1
ATOM 643 C CA . THR A 1 85 ? -1.282 8.890 15.064 1.00 86.00 85 THR A CA 1
ATOM 644 C C . THR A 1 85 ? -2.455 7.918 15.019 1.00 86.00 85 THR A C 1
ATOM 646 O O . THR A 1 85 ? -2.979 7.649 13.943 1.00 86.00 85 THR A O 1
ATOM 649 N N . ARG A 1 86 ? -2.825 7.320 16.158 1.00 81.1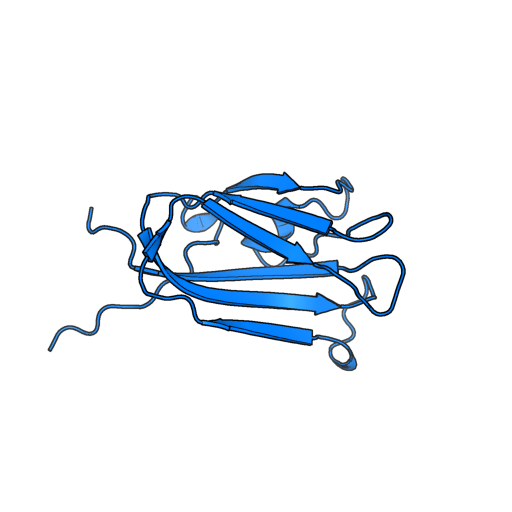9 86 ARG A N 1
ATOM 650 C CA . ARG A 1 86 ? -3.929 6.353 16.195 1.00 81.19 86 ARG A CA 1
ATOM 651 C C . ARG A 1 86 ? -5.209 7.017 15.702 1.00 81.19 86 ARG A C 1
ATOM 653 O O . ARG A 1 86 ? -5.814 7.783 16.445 1.00 81.19 86 ARG A O 1
ATOM 660 N N . GLU A 1 87 ? -5.588 6.703 14.474 1.00 82.38 87 GLU A N 1
ATOM 661 C CA . GLU A 1 87 ? -6.680 7.337 13.744 1.00 82.38 87 GLU A CA 1
ATOM 662 C C . GLU A 1 87 ? -7.582 6.267 13.141 1.00 82.38 87 GLU A C 1
ATOM 664 O O . GLU A 1 87 ? -7.121 5.187 12.757 1.00 82.38 87 GLU A O 1
ATOM 669 N N . ASP A 1 88 ? -8.874 6.577 13.076 1.00 93.00 88 ASP A N 1
ATOM 670 C CA . ASP A 1 88 ? -9.852 5.745 12.391 1.00 93.00 88 ASP A CA 1
ATOM 671 C C . ASP A 1 88 ? -9.694 5.922 10.880 1.00 93.00 88 ASP A C 1
ATOM 673 O O . ASP A 1 88 ? -9.842 7.024 10.349 1.00 93.00 88 ASP A O 1
ATOM 677 N N . ALA A 1 89 ? -9.421 4.827 10.177 1.00 95.06 89 ALA A N 1
ATOM 678 C CA . ALA A 1 89 ? -9.270 4.818 8.731 1.00 95.06 89 ALA A CA 1
ATOM 679 C C . ALA A 1 89 ? -10.080 3.684 8.103 1.00 95.06 89 ALA A C 1
ATOM 681 O O . ALA A 1 89 ? -10.064 2.550 8.578 1.00 95.06 89 ALA A O 1
ATOM 682 N N . SER A 1 90 ? -10.765 3.987 7.002 1.00 96.62 90 SER A N 1
ATOM 683 C CA . SER A 1 90 ? -11.332 2.983 6.084 1.00 96.62 90 SER A CA 1
ATOM 684 C C . SER A 1 90 ? -10.511 2.879 4.797 1.00 96.62 90 SER A C 1
ATOM 686 O O . SER A 1 90 ? -10.622 1.895 4.077 1.00 96.62 90 SER A O 1
ATOM 688 N N . PHE A 1 91 ? -9.691 3.892 4.507 1.00 97.69 91 PHE A N 1
ATOM 689 C CA . PHE A 1 91 ? -8.855 3.977 3.317 1.00 97.69 91 PHE A CA 1
ATOM 690 C C . PHE A 1 91 ? -7.467 4.474 3.703 1.00 97.69 91 PHE A C 1
ATOM 692 O O . PHE A 1 91 ? -7.336 5.419 4.481 1.00 97.69 91 PHE A O 1
ATOM 699 N N . VAL A 1 92 ? -6.439 3.868 3.118 1.00 97.31 92 VAL A N 1
ATOM 700 C CA . VAL A 1 92 ? -5.047 4.300 3.232 1.00 97.31 92 VAL A CA 1
ATOM 701 C C . VAL A 1 92 ? -4.535 4.596 1.835 1.00 97.31 92 VAL A C 1
ATOM 703 O O . VAL A 1 92 ? -4.579 3.738 0.953 1.00 97.31 92 VAL A O 1
ATOM 706 N N . LYS A 1 93 ? -4.045 5.820 1.631 1.00 97.38 93 LYS A N 1
ATOM 707 C CA . LYS A 1 93 ? -3.377 6.207 0.392 1.00 97.38 93 LYS A CA 1
ATOM 708 C C . LYS A 1 93 ? -1.872 6.215 0.589 1.00 97.38 93 LYS A C 1
ATOM 710 O O . LYS A 1 93 ? -1.363 6.985 1.401 1.00 97.38 93 LYS A O 1
ATOM 715 N N . VAL A 1 94 ? -1.171 5.422 -0.209 1.00 96.38 94 VAL A N 1
ATOM 716 C CA . VAL A 1 94 ? 0.288 5.464 -0.309 1.00 96.38 94 VAL A CA 1
ATOM 717 C C . VAL A 1 94 ? 0.656 6.267 -1.552 1.00 96.38 94 VAL A C 1
ATOM 719 O O . VAL A 1 94 ? 0.113 6.033 -2.631 1.00 96.38 94 VAL A O 1
ATOM 722 N N . LYS A 1 95 ? 1.559 7.238 -1.389 1.00 95.44 95 LYS A N 1
ATOM 723 C CA . LYS A 1 95 ? 2.081 8.083 -2.467 1.00 95.44 95 LYS A CA 1
ATOM 724 C C . LYS A 1 95 ? 3.596 7.951 -2.506 1.00 95.44 95 LYS A C 1
ATOM 726 O O . LYS A 1 95 ? 4.274 8.396 -1.583 1.00 95.44 95 LYS A O 1
ATOM 731 N N . VAL A 1 96 ? 4.115 7.393 -3.589 1.00 93.06 96 VAL A N 1
ATOM 732 C CA . VAL A 1 96 ? 5.550 7.336 -3.852 1.00 93.06 96 VAL A CA 1
ATOM 733 C C . VAL A 1 96 ? 5.935 8.571 -4.652 1.00 93.06 96 VAL A C 1
ATOM 735 O O . VAL A 1 96 ? 5.430 8.795 -5.751 1.00 93.06 96 VAL A O 1
ATOM 738 N N . LEU A 1 97 ? 6.790 9.403 -4.060 1.00 93.25 97 LEU A N 1
ATOM 739 C CA . LEU A 1 97 ? 7.180 10.703 -4.612 1.00 93.25 97 LEU A CA 1
ATOM 740 C C . LEU A 1 97 ? 8.374 10.618 -5.565 1.00 93.25 97 LEU A C 1
ATOM 742 O O . LEU A 1 97 ? 8.510 11.466 -6.442 1.00 93.25 97 LEU A O 1
ATOM 746 N N . SER A 1 98 ? 9.239 9.626 -5.374 1.00 90.25 98 SER A N 1
ATOM 747 C CA . SER A 1 98 ? 10.437 9.401 -6.175 1.00 90.25 98 SER A CA 1
ATOM 748 C C . SER A 1 98 ? 10.963 7.979 -5.970 1.00 90.25 98 SER A C 1
ATOM 750 O O . SER A 1 98 ? 10.596 7.295 -5.015 1.00 90.25 98 SER A O 1
ATOM 752 N N . GLY A 1 99 ? 11.850 7.554 -6.864 1.00 86.69 99 GLY A N 1
ATOM 753 C CA . GLY A 1 99 ? 12.604 6.309 -6.779 1.00 86.69 99 GLY A CA 1
ATOM 754 C C . GLY A 1 99 ? 13.841 6.384 -7.672 1.00 86.69 99 GLY A C 1
ATOM 755 O O . GLY A 1 99 ? 14.045 7.375 -8.372 1.00 86.69 99 GLY A O 1
ATOM 756 N N . TYR A 1 100 ? 14.684 5.352 -7.627 1.00 83.31 100 TYR A N 1
ATOM 757 C CA . TYR A 1 100 ? 15.953 5.321 -8.370 1.00 83.31 100 TYR A CA 1
ATOM 758 C C . TYR A 1 100 ? 15.779 5.229 -9.890 1.00 83.31 100 TYR A C 1
ATOM 760 O O . TYR A 1 100 ? 16.631 5.715 -10.627 1.00 83.31 100 TYR A O 1
ATOM 768 N N . ASN A 1 101 ? 14.689 4.607 -10.339 1.00 84.56 101 ASN A N 1
ATOM 769 C CA . ASN A 1 101 ? 14.327 4.451 -11.743 1.00 84.56 101 ASN A CA 1
ATOM 770 C C . ASN A 1 101 ? 12.989 5.147 -12.023 1.00 84.56 101 ASN A C 1
ATOM 772 O O . ASN A 1 101 ? 12.255 5.518 -11.101 1.00 84.56 101 ASN A O 1
ATOM 776 N N . ASP A 1 102 ? 12.634 5.228 -13.306 1.00 85.69 102 ASP A N 1
ATOM 777 C CA . ASP A 1 102 ? 11.347 5.746 -13.797 1.00 85.69 102 ASP A CA 1
ATOM 778 C C . ASP A 1 102 ? 10.137 4.891 -13.377 1.00 85.69 102 ASP A C 1
ATOM 780 O O . ASP A 1 102 ? 9.001 5.204 -13.714 1.00 85.69 102 ASP A O 1
ATOM 784 N N . PHE A 1 103 ? 10.375 3.795 -12.659 1.00 88.69 103 PHE A N 1
ATOM 785 C CA . PHE A 1 103 ? 9.360 2.956 -12.050 1.00 88.69 103 PHE A CA 1
ATOM 786 C C . PHE A 1 103 ? 9.859 2.391 -10.718 1.00 88.69 103 PHE A C 1
ATOM 788 O O . PHE A 1 103 ? 11.062 2.312 -10.446 1.00 88.69 103 PHE A O 1
ATOM 795 N N . ILE A 1 104 ? 8.900 1.939 -9.923 1.00 90.94 104 ILE A N 1
ATOM 796 C CA . ILE A 1 104 ? 9.091 1.059 -8.772 1.00 90.94 104 ILE A CA 1
ATOM 797 C C . ILE A 1 104 ? 8.198 -0.170 -8.883 1.00 90.94 104 ILE A C 1
ATOM 799 O O . ILE A 1 104 ? 7.155 -0.164 -9.548 1.00 90.94 104 ILE A O 1
ATOM 803 N N . THR A 1 105 ? 8.579 -1.194 -8.145 1.00 92.38 105 THR A N 1
ATOM 804 C CA . THR A 1 105 ? 7.729 -2.319 -7.788 1.00 92.38 105 THR A CA 1
ATOM 805 C C . THR A 1 105 ? 7.387 -2.238 -6.307 1.00 92.38 105 THR A C 1
ATOM 807 O O . THR A 1 105 ? 8.245 -1.936 -5.475 1.00 92.38 105 THR A O 1
ATOM 810 N N . VAL A 1 106 ? 6.123 -2.481 -5.976 1.00 94.19 106 VAL A N 1
ATOM 811 C CA . VAL A 1 106 ? 5.632 -2.576 -4.599 1.00 94.19 106 VAL A CA 1
ATOM 812 C C . VAL A 1 106 ? 5.269 -4.030 -4.348 1.00 94.19 106 VAL A C 1
ATOM 814 O O . VAL A 1 106 ? 4.371 -4.564 -4.990 1.00 94.19 106 VAL A O 1
ATOM 817 N N . HIS A 1 107 ? 5.975 -4.667 -3.423 1.00 93.75 107 HIS A N 1
ATOM 818 C CA . HIS A 1 107 ? 5.792 -6.080 -3.074 1.00 93.75 107 HIS A CA 1
ATOM 819 C C . HIS A 1 107 ? 4.712 -6.269 -2.018 1.00 93.75 107 HIS A C 1
ATOM 821 O O . HIS A 1 107 ? 4.063 -7.303 -1.945 1.00 93.75 107 HIS A O 1
ATOM 827 N N . ARG A 1 108 ? 4.552 -5.276 -1.141 1.00 95.00 108 ARG A N 1
ATOM 828 C CA . ARG A 1 108 ? 3.580 -5.338 -0.055 1.00 95.00 108 ARG A CA 1
ATOM 829 C C . ARG A 1 108 ? 3.267 -3.955 0.484 1.00 95.00 108 ARG A C 1
ATOM 831 O O . ARG A 1 108 ? 4.163 -3.114 0.620 1.00 95.00 108 ARG A O 1
ATOM 838 N N . ILE A 1 109 ? 2.010 -3.764 0.865 1.00 97.12 109 ILE A N 1
ATOM 839 C CA . ILE A 1 109 ? 1.571 -2.685 1.750 1.00 97.12 109 ILE A CA 1
ATOM 840 C C . ILE A 1 109 ? 0.958 -3.337 2.985 1.00 97.12 109 ILE A C 1
ATOM 842 O O . ILE A 1 109 ? 0.035 -4.132 2.877 1.00 97.12 109 ILE A O 1
ATOM 846 N N . SER A 1 110 ? 1.482 -3.007 4.162 1.00 97.00 110 SER A N 1
ATOM 847 C CA . SER A 1 110 ? 0.966 -3.485 5.446 1.00 97.00 110 SER A CA 1
ATOM 848 C C . SER A 1 110 ? 0.387 -2.320 6.228 1.00 97.00 110 SER A C 1
ATOM 850 O O . SER A 1 110 ? 1.016 -1.261 6.320 1.00 97.00 110 SER A O 1
ATOM 852 N N . VAL A 1 111 ? -0.795 -2.513 6.807 1.00 96.94 111 VAL A N 1
ATOM 853 C CA . VAL A 1 111 ? -1.468 -1.516 7.648 1.00 96.94 111 VAL A CA 1
ATOM 854 C C . VAL A 1 111 ? -1.693 -2.135 9.021 1.00 96.94 111 VAL A C 1
ATOM 856 O O . VAL A 1 111 ? -2.653 -2.865 9.244 1.00 96.94 111 VAL A O 1
ATOM 859 N N . GLU A 1 112 ? -0.799 -1.845 9.965 1.00 95.88 112 GLU A N 1
ATOM 860 C CA . GLU A 1 112 ? -0.899 -2.362 11.327 1.00 95.88 112 GLU A CA 1
ATOM 861 C C . GLU A 1 112 ? -1.900 -1.548 12.148 1.00 95.88 112 GLU A C 1
ATOM 863 O O . GLU A 1 112 ? -1.740 -0.335 12.359 1.00 95.88 112 GLU A O 1
ATOM 868 N N . GLY A 1 113 ? -2.896 -2.230 12.701 1.00 93.75 113 GLY A N 1
ATOM 869 C CA . GLY A 1 113 ? -3.924 -1.586 13.504 1.00 93.75 113 GLY A CA 1
ATOM 870 C C . GLY A 1 113 ? -4.783 -2.552 14.301 1.00 93.75 113 GLY A C 1
ATOM 871 O O . GLY A 1 113 ? -4.403 -3.692 14.583 1.00 93.75 113 GLY A O 1
ATOM 872 N N . LYS A 1 114 ? -5.947 -2.048 14.704 1.00 91.19 114 LYS A N 1
ATOM 873 C CA . LYS A 1 114 ? -6.994 -2.780 15.409 1.00 91.19 114 LYS A CA 1
ATOM 874 C C . LYS A 1 114 ? -8.304 -2.602 14.656 1.00 91.19 114 LYS A C 1
ATOM 876 O O . LYS A 1 114 ? -8.829 -1.489 14.596 1.00 91.19 114 LYS A O 1
ATOM 881 N N . ALA A 1 115 ? -8.833 -3.701 14.129 1.00 82.00 115 ALA A N 1
ATOM 882 C CA . ALA A 1 115 ? -10.194 -3.729 13.618 1.00 82.00 115 ALA A CA 1
ATOM 883 C C . ALA A 1 115 ? -11.203 -3.518 14.769 1.00 82.00 115 ALA A C 1
ATOM 885 O O . ALA A 1 115 ? -10.905 -3.874 15.920 1.00 82.00 115 ALA A O 1
ATOM 886 N N . PRO A 1 116 ? -12.396 -2.957 14.498 1.00 77.06 116 PRO A N 1
ATOM 887 C CA . PRO A 1 116 ? -13.496 -2.955 15.452 1.00 77.06 116 PRO A CA 1
ATOM 888 C C . PRO A 1 116 ? -13.789 -4.382 15.916 1.00 77.06 116 PRO A C 1
ATOM 890 O O . PRO A 1 116 ? -13.735 -5.327 15.128 1.00 77.06 116 PRO A O 1
ATOM 893 N N . ARG A 1 117 ? -14.132 -4.550 17.196 1.00 62.56 117 ARG A N 1
ATOM 894 C CA . ARG A 1 117 ? -14.682 -5.829 17.655 1.00 62.56 117 ARG A CA 1
ATOM 895 C C . ARG A 1 117 ? -16.035 -6.034 16.969 1.00 62.56 117 ARG A C 1
ATOM 897 O O . ARG A 1 117 ? -16.895 -5.165 17.095 1.00 62.56 117 ARG A O 1
ATOM 904 N N . LYS A 1 118 ? -16.169 -7.138 16.226 1.00 54.03 118 LYS A N 1
ATOM 905 C CA . LYS A 1 118 ? -17.461 -7.637 15.740 1.00 54.03 118 LYS A CA 1
ATOM 906 C C . LYS A 1 118 ? -18.365 -8.003 16.913 1.00 54.03 118 LYS A C 1
ATOM 908 O O . LYS A 1 118 ? -17.818 -8.464 17.943 1.00 54.03 118 LYS A O 1
#

Foldseek 3Di:
DDDQDWDFQLAVVQVKDWPDWPAADPVAGPRQQRHQAKHKHAAADWIKIKIFGPAFFFWFKKKWWKAPDNDPDVPGTDIDMDTDDRDTDRMDMDIDGDDPDRIMMIRYITTIGGDDDD

Sequence (118 aa):
MERTLVMDLALDVEGAQVTSATSFDPKFPPSNVLDGYVWATCGLYPQEIIVQLATTSVISKVKTWTTNDIGENDGNLQIETQAVTREDASFVKVKVLSGYNDFITVHRISVEGKAPRK

Organism: Aphanomyces astaci (NCBI:txid112090)

pLDDT: mean 88.86, std 12.04, range [43.16, 98.44]

InterPro domains:
  IPR008979 Galactose-binding-like domain superfamily [SSF49785] (8-113)
  IPR033558 Intraflagellar transport protein 25 [PTHR33906] (4-68)

Radius of gyration: 14.39 Å; chains: 1; bounding box: 37×23×47 Å

Secondary structure (DSSP, 8-state):
------EETT-GGGT-EEEEES--BTTB-GGGGGTT-PEEP-SSSPEEEEEEEEEEEEEEEEEEEEES-SS--GGG-EEEEEEEEEEEEEEEEEEE---SSS--EEEEEEEEEEPPP-